Protein AF-A0A6L5G7H2-F1 (afdb_monomer_lite)

Secondary structure (DSSP, 8-state):
-----GGGGSSHHHHHHHHHHHHHHHHHHHHHHHHHHHHHHHHHHHHHHHHHHHHHTSS-S-HHHHHHHHHHTTHHHHHHHHHHHHHHHHSTTTT-HHHHHHHHHHHHHHHHHHHHHHHHHHHHHHTTPPPHHHHHHHHHHTT-

Organism: NCBI:txid2656774

InterPro domains:
  IPR007349 Domain of unknown function DUF418 [PF04235] (19-141)
  IPR052529 Bacterial Transport-Associated Protein [PTHR30590] (36-140)

Radius of gyration: 26.62 Å; chains: 1; bounding box: 89×49×45 Å

Sequence (144 aa):
MLTRDPAAVHAPARRRVDDRRHRSGDATSVVHTLGGYAGGLGLTAVVALVAIRIERSGRGAGPLAAATAALGQRSLTFYVLQSVVFVVLFYPFALGLHDAIGFAASFAVAAAIWAVSVLLAEWMRRAGHRGPLEALVRRMIDRT

Foldseek 3Di:
DDPDDPPPPPPPPVVVVVVVVVVVVVVVVVCVVVVVVVVVVVVVVVVVVVVVVQVVVVPHQPPLRVLVVLCVQQVVLLVVVLVVVCCQQCPPVHNVPCVVPDDVVVVVVSVVSVVVSSVVSSVCVVVVHGHPVVVVVVVVVVVD

Structure (mmCIF, N/CA/C/O backbone):
data_AF-A0A6L5G7H2-F1
#
_entry.id   AF-A0A6L5G7H2-F1
#
loop_
_atom_site.group_PDB
_atom_site.id
_atom_site.type_symbol
_atom_site.label_atom_id
_atom_site.label_alt_id
_atom_site.label_comp_id
_atom_site.label_asym_id
_atom_site.label_entity_id
_atom_site.label_seq_id
_atom_site.pdbx_PDB_ins_code
_atom_site.Cartn_x
_atom_site.Cartn_y
_atom_site.Cartn_z
_atom_site.occupancy
_atom_site.B_iso_or_equiv
_atom_site.auth_seq_id
_atom_site.auth_comp_id
_atom_site.auth_asym_id
_atom_site.auth_atom_id
_atom_site.pdbx_PDB_model_num
ATOM 1 N N . MET A 1 1 ? 70.392 26.852 -12.484 1.00 51.22 1 MET A N 1
ATOM 2 C CA . MET A 1 1 ? 69.423 27.220 -11.427 1.00 51.22 1 MET A CA 1
ATOM 3 C C . MET A 1 1 ? 68.147 27.688 -12.129 1.00 51.22 1 MET A C 1
ATOM 5 O O . MET A 1 1 ? 68.268 28.507 -13.026 1.00 51.22 1 MET A O 1
ATOM 9 N N . LEU A 1 2 ? 66.985 27.127 -11.762 1.00 51.56 2 LEU A N 1
ATOM 10 C CA . LEU A 1 2 ? 65.626 27.327 -12.318 1.00 51.56 2 LEU A CA 1
ATOM 11 C C . LEU A 1 2 ? 65.272 26.686 -13.683 1.00 51.56 2 LEU A C 1
ATOM 13 O O . LEU A 1 2 ? 65.118 27.368 -14.692 1.00 51.56 2 LEU A O 1
ATOM 17 N N . THR A 1 3 ? 64.966 25.385 -13.665 1.00 55.12 3 THR A N 1
ATOM 18 C CA . THR A 1 3 ? 63.976 24.795 -14.586 1.00 55.12 3 THR A CA 1
ATOM 19 C C . THR A 1 3 ? 62.586 25.181 -14.076 1.00 55.12 3 THR A C 1
ATOM 21 O O . THR A 1 3 ? 62.137 24.663 -13.056 1.00 55.12 3 THR A O 1
ATOM 24 N N . ARG A 1 4 ? 61.914 26.136 -14.731 1.00 60.59 4 ARG A N 1
ATOM 25 C CA . ARG A 1 4 ? 60.481 26.386 -14.510 1.00 60.59 4 ARG A CA 1
ATOM 26 C C . ARG A 1 4 ? 59.700 25.260 -15.183 1.00 60.59 4 ARG A C 1
ATOM 28 O O . ARG A 1 4 ? 59.733 25.142 -16.402 1.00 60.59 4 ARG A O 1
ATOM 35 N N . ASP A 1 5 ? 59.031 24.447 -14.376 1.00 63.47 5 ASP A N 1
ATOM 36 C CA . ASP A 1 5 ? 58.136 23.385 -14.829 1.00 63.47 5 ASP A CA 1
ATOM 37 C C . ASP A 1 5 ? 56.922 23.989 -15.580 1.00 63.47 5 ASP A C 1
ATOM 39 O O . ASP A 1 5 ? 56.166 24.772 -14.989 1.00 63.47 5 ASP A O 1
ATOM 43 N N . PRO A 1 6 ? 56.719 23.681 -16.877 1.00 58.00 6 PRO A N 1
ATOM 44 C CA . PRO A 1 6 ? 55.615 24.219 -17.674 1.00 58.00 6 PRO A CA 1
ATOM 45 C C . PRO A 1 6 ? 54.231 23.680 -17.263 1.00 58.00 6 PRO A C 1
ATOM 47 O O . PRO A 1 6 ? 53.216 24.213 -17.714 1.00 58.00 6 PRO A O 1
ATOM 50 N N . ALA A 1 7 ? 54.145 22.676 -16.380 1.00 56.25 7 ALA A N 1
ATOM 51 C CA . ALA A 1 7 ? 52.871 22.099 -15.938 1.00 56.25 7 ALA A CA 1
ATOM 52 C C . ALA A 1 7 ? 52.087 22.977 -14.936 1.00 56.25 7 ALA A C 1
ATOM 54 O O . ALA A 1 7 ? 50.880 22.795 -14.755 1.00 56.25 7 ALA A O 1
ATOM 55 N N . ALA A 1 8 ? 52.731 23.962 -14.302 1.00 54.50 8 ALA A N 1
ATOM 56 C CA . ALA A 1 8 ? 52.112 24.762 -13.240 1.00 54.50 8 ALA A CA 1
ATOM 57 C C . ALA A 1 8 ? 51.089 25.808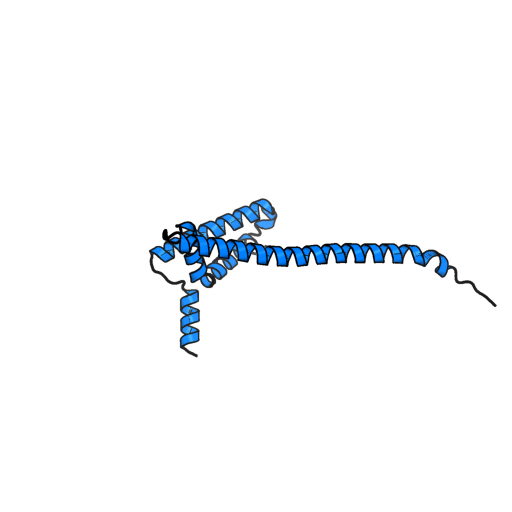 -13.740 1.00 54.50 8 ALA A C 1
ATOM 59 O O . ALA A 1 8 ? 50.286 26.310 -12.953 1.00 54.50 8 ALA A O 1
ATOM 60 N N . VAL A 1 9 ? 51.075 26.134 -15.039 1.00 59.16 9 VAL A N 1
ATOM 61 C CA . VAL A 1 9 ? 50.285 27.259 -15.584 1.00 59.16 9 VAL A CA 1
ATOM 62 C C . VAL A 1 9 ? 48.858 26.857 -16.009 1.00 59.16 9 VAL A C 1
ATOM 64 O O . VAL A 1 9 ? 47.989 27.716 -16.141 1.00 59.16 9 VAL A O 1
ATOM 67 N N . HIS A 1 10 ? 48.548 25.564 -16.172 1.00 56.69 10 HIS A N 1
ATOM 68 C CA . HIS A 1 10 ? 47.233 25.097 -16.668 1.00 56.69 10 HIS A CA 1
ATOM 69 C C . HIS A 1 10 ? 46.350 24.370 -15.635 1.00 56.69 10 HIS A C 1
ATOM 71 O O . HIS A 1 10 ? 45.218 23.989 -15.936 1.00 56.69 10 HIS A O 1
ATOM 77 N N . ALA A 1 11 ? 46.803 24.239 -14.386 1.00 58.31 11 ALA A N 1
ATOM 78 C CA . ALA A 1 11 ? 46.073 23.551 -13.318 1.00 58.31 11 ALA A CA 1
ATOM 79 C C . ALA A 1 11 ? 44.866 24.287 -12.656 1.00 58.31 11 ALA A C 1
ATOM 81 O O . ALA A 1 11 ? 44.006 23.591 -12.104 1.00 58.31 11 ALA A O 1
ATOM 82 N N . PRO A 1 12 ? 44.718 25.634 -12.654 1.00 60.00 12 PRO A N 1
ATOM 83 C CA . PRO A 1 12 ? 43.755 26.288 -11.754 1.00 60.00 12 PRO A CA 1
ATOM 84 C C . PRO A 1 12 ? 42.295 26.273 -12.240 1.00 60.00 12 PRO A C 1
ATOM 86 O O . PRO A 1 12 ? 41.377 26.393 -11.426 1.00 60.00 12 PRO A O 1
ATOM 89 N N . ALA A 1 13 ? 42.046 26.111 -13.543 1.00 61.81 13 ALA A N 1
ATOM 90 C CA . ALA A 1 13 ? 40.692 26.184 -14.101 1.00 61.81 13 ALA A CA 1
ATOM 91 C C . ALA A 1 13 ? 39.866 24.908 -13.848 1.00 61.81 13 ALA A C 1
ATOM 93 O O . ALA A 1 13 ? 38.683 25.000 -13.523 1.00 61.81 13 ALA A O 1
ATOM 94 N N . ARG A 1 14 ? 40.485 23.719 -13.928 1.00 62.56 14 ARG A N 1
ATOM 95 C CA . ARG A 1 14 ? 39.784 22.437 -13.719 1.00 62.56 14 ARG A CA 1
ATOM 96 C C . ARG A 1 14 ? 39.314 22.248 -12.275 1.00 62.56 14 ARG A C 1
ATOM 98 O O . ARG A 1 14 ? 38.175 21.847 -12.074 1.00 62.56 14 ARG A O 1
ATOM 105 N N . ARG A 1 15 ? 40.132 22.626 -11.283 1.00 64.12 15 ARG A N 1
ATOM 106 C CA . ARG A 1 15 ? 39.758 22.532 -9.857 1.00 64.12 15 ARG A 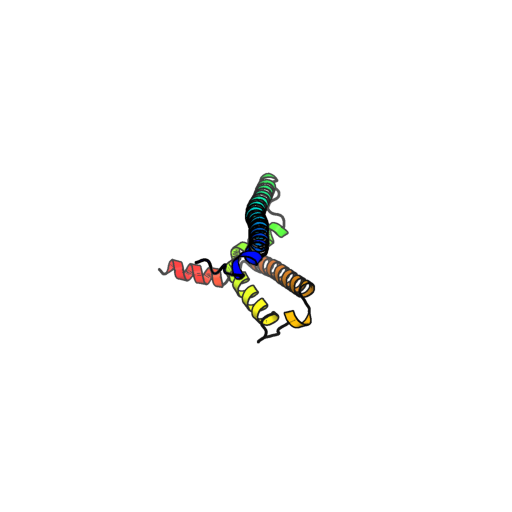CA 1
ATOM 107 C C . ARG A 1 15 ? 38.530 23.379 -9.506 1.00 64.12 15 ARG A C 1
ATOM 109 O O . ARG A 1 15 ? 37.673 22.925 -8.765 1.00 64.12 15 ARG A O 1
ATOM 116 N N . ARG A 1 16 ? 38.399 24.581 -10.084 1.00 61.53 16 ARG A N 1
ATOM 117 C CA . ARG A 1 16 ? 37.241 25.463 -9.835 1.00 61.53 16 ARG A CA 1
ATOM 118 C C . ARG A 1 16 ? 35.929 24.927 -10.410 1.00 61.53 16 ARG A C 1
ATOM 120 O O . ARG A 1 16 ? 34.873 25.204 -9.847 1.00 61.53 16 ARG A O 1
ATOM 127 N N . VAL A 1 17 ? 35.980 24.225 -11.542 1.00 61.78 17 VAL A N 1
ATOM 128 C CA . VAL A 1 17 ? 34.788 23.615 -12.153 1.00 61.78 17 VAL A CA 1
ATOM 129 C C . VAL A 1 17 ? 34.339 22.405 -11.338 1.00 61.78 17 VAL A C 1
ATOM 131 O O . VAL A 1 17 ? 33.144 22.276 -11.089 1.00 61.78 17 VAL A O 1
ATOM 134 N N . ASP A 1 18 ? 35.280 21.586 -10.868 1.00 62.31 18 ASP A N 1
ATOM 135 C CA . ASP A 1 18 ? 34.995 20.422 -10.021 1.00 62.31 18 ASP A CA 1
ATOM 136 C C . ASP A 1 18 ? 34.405 20.840 -8.662 1.00 62.31 18 ASP A C 1
ATOM 138 O O . ASP A 1 18 ? 33.352 20.347 -8.265 1.00 62.31 18 ASP A O 1
ATOM 142 N N . ASP A 1 19 ? 34.974 21.876 -8.028 1.00 62.56 19 ASP A N 1
ATOM 143 C CA . ASP A 1 19 ? 34.439 22.469 -6.791 1.00 62.56 19 ASP A CA 1
ATOM 144 C C . ASP A 1 19 ? 33.020 23.030 -6.962 1.00 62.56 19 ASP A C 1
ATOM 146 O O . ASP A 1 19 ? 32.185 22.911 -6.063 1.00 62.56 19 ASP A O 1
ATOM 150 N N . ARG A 1 20 ? 32.715 23.663 -8.107 1.00 61.53 20 ARG A N 1
ATOM 151 C CA . ARG A 1 20 ? 31.344 24.117 -8.395 1.00 61.53 20 ARG A CA 1
ATOM 152 C C . ARG A 1 20 ? 30.405 22.935 -8.613 1.00 61.53 20 ARG A C 1
ATOM 154 O O . ARG A 1 20 ? 29.274 22.991 -8.145 1.00 61.53 20 ARG A O 1
ATOM 161 N N . ARG A 1 21 ? 30.855 21.880 -9.296 1.00 62.12 21 ARG A N 1
ATOM 162 C CA . ARG A 1 21 ? 30.045 20.689 -9.588 1.00 62.12 21 ARG A CA 1
ATOM 163 C C . ARG A 1 21 ? 29.732 19.892 -8.320 1.00 62.12 21 ARG A C 1
ATOM 165 O O . ARG A 1 21 ? 28.588 19.473 -8.163 1.00 62.12 21 ARG A O 1
ATOM 172 N N . HIS A 1 22 ? 30.692 19.763 -7.400 1.00 61.34 22 HIS A N 1
ATOM 173 C CA . HIS A 1 22 ? 30.464 19.206 -6.063 1.00 61.34 22 HIS A CA 1
ATOM 174 C C . HIS A 1 22 ? 29.505 20.075 -5.253 1.00 61.34 22 HIS A C 1
ATOM 176 O O . HIS A 1 22 ? 28.456 19.590 -4.850 1.00 61.34 22 HIS A O 1
ATOM 182 N N . ARG A 1 23 ? 29.751 21.386 -5.143 1.00 62.81 23 ARG A N 1
ATOM 183 C CA . ARG A 1 23 ? 28.889 22.281 -4.350 1.00 62.81 23 ARG A CA 1
ATOM 184 C C . ARG A 1 23 ? 27.442 22.347 -4.862 1.00 62.81 23 ARG A C 1
ATOM 186 O O . ARG A 1 23 ? 26.514 22.469 -4.066 1.00 62.81 23 ARG A O 1
ATOM 193 N N . SER A 1 24 ? 27.233 22.264 -6.179 1.00 63.94 24 SER A N 1
ATOM 194 C CA . SER A 1 24 ? 25.894 22.175 -6.777 1.00 63.94 24 SER A CA 1
ATOM 195 C C . SER A 1 24 ? 25.231 20.815 -6.532 1.00 63.94 24 SER A C 1
ATOM 197 O O . SER A 1 24 ? 24.041 20.785 -6.230 1.00 63.94 24 SER A O 1
ATOM 199 N N . GLY A 1 25 ? 25.982 19.711 -6.613 1.00 70.31 25 GLY A N 1
ATOM 200 C CA . GLY A 1 25 ? 25.484 18.369 -6.290 1.00 70.31 25 GLY A CA 1
ATOM 201 C C . GLY A 1 25 ? 25.113 18.207 -4.813 1.00 70.31 25 GLY A C 1
ATOM 202 O O . GLY A 1 25 ? 24.070 17.629 -4.505 1.00 70.31 25 GLY A O 1
ATOM 203 N N . ASP A 1 26 ? 25.904 18.796 -3.916 1.00 76.88 26 ASP A N 1
ATOM 204 C CA . ASP A 1 26 ? 25.682 18.785 -2.467 1.00 76.88 26 ASP A CA 1
ATOM 205 C C . ASP A 1 26 ? 24.436 19.593 -2.086 1.00 76.88 26 ASP A C 1
ATOM 207 O O . ASP A 1 26 ? 23.619 19.164 -1.275 1.00 76.88 26 ASP A O 1
ATOM 211 N N . ALA A 1 27 ? 24.228 20.751 -2.719 1.00 78.75 27 ALA A N 1
ATOM 212 C CA . ALA A 1 27 ? 23.035 21.555 -2.477 1.00 78.75 27 ALA A CA 1
ATOM 213 C C . ALA A 1 27 ? 21.754 20.834 -2.934 1.00 78.75 27 ALA A C 1
ATOM 215 O O . ALA A 1 27 ? 20.753 20.833 -2.216 1.00 78.75 27 ALA A O 1
ATOM 216 N N . THR A 1 28 ? 21.769 20.188 -4.105 1.00 86.00 28 THR A N 1
ATOM 217 C CA . THR A 1 28 ? 20.605 19.435 -4.603 1.00 86.00 28 THR A CA 1
ATOM 218 C C . THR A 1 28 ? 20.313 18.196 -3.752 1.00 86.00 28 THR A C 1
ATOM 220 O O . THR A 1 28 ? 19.145 17.913 -3.480 1.00 86.00 28 THR A O 1
ATOM 223 N N . SER A 1 29 ? 21.339 17.479 -3.284 1.00 84.56 29 SER A N 1
ATOM 224 C CA . SER A 1 29 ? 21.163 16.285 -2.447 1.00 84.56 29 SER A CA 1
ATOM 225 C C . SER A 1 29 ? 20.620 16.623 -1.055 1.00 84.56 29 SER A C 1
ATOM 227 O O . SER A 1 29 ? 19.718 15.936 -0.563 1.00 84.56 29 SER A O 1
ATOM 229 N N . VAL A 1 30 ? 21.085 17.721 -0.452 1.00 88.69 30 VAL A N 1
ATOM 230 C CA . VAL A 1 30 ? 20.576 18.217 0.835 1.00 88.69 30 VAL A CA 1
ATOM 231 C C . VAL A 1 30 ? 19.114 18.636 0.712 1.00 88.69 30 VAL A C 1
ATOM 233 O O . VAL A 1 30 ? 18.292 18.218 1.527 1.00 88.69 30 VAL A O 1
ATOM 236 N N . VAL A 1 31 ? 18.754 19.393 -0.330 1.00 90.50 31 VAL A N 1
ATOM 237 C CA . VAL A 1 31 ? 17.358 19.799 -0.570 1.00 90.50 31 VAL A CA 1
ATOM 238 C C . VAL A 1 31 ? 16.458 18.585 -0.805 1.00 90.50 31 VAL A C 1
ATOM 240 O O . VAL A 1 31 ? 15.367 18.526 -0.243 1.00 90.50 31 VAL A O 1
ATOM 243 N N . HIS A 1 32 ? 16.910 17.594 -1.576 1.00 91.06 32 HIS A N 1
ATOM 244 C CA . HIS A 1 32 ? 16.148 16.366 -1.812 1.00 91.06 32 HIS A CA 1
ATOM 245 C C . HIS A 1 32 ? 15.927 15.564 -0.521 1.00 91.06 32 HIS A C 1
ATOM 247 O O . HIS A 1 32 ? 14.814 15.123 -0.244 1.00 91.06 32 HIS A O 1
ATOM 253 N N . THR A 1 33 ? 16.965 15.432 0.304 1.00 91.88 33 THR A N 1
ATOM 254 C CA . THR A 1 33 ? 16.909 14.687 1.570 1.00 91.88 33 THR A CA 1
ATOM 255 C C . THR A 1 33 ? 15.997 15.372 2.586 1.00 91.88 33 THR A C 1
ATOM 257 O O . THR A 1 33 ? 15.104 14.743 3.156 1.00 91.88 33 THR A O 1
ATOM 260 N N . LEU A 1 34 ? 16.173 16.682 2.783 1.00 93.19 34 LEU A N 1
ATOM 261 C CA . LEU A 1 34 ? 15.335 17.472 3.686 1.00 93.19 34 LEU A CA 1
ATOM 262 C C . LEU A 1 34 ? 13.888 17.540 3.196 1.00 93.19 34 LEU A C 1
ATOM 264 O O . LEU A 1 34 ? 12.967 17.407 4.000 1.00 93.19 34 LEU A O 1
ATOM 268 N N . GLY A 1 35 ? 13.685 17.686 1.885 1.00 92.56 35 GLY A N 1
ATOM 269 C CA . GLY A 1 35 ? 12.368 17.613 1.259 1.00 92.56 35 GLY A CA 1
ATOM 270 C C . GLY A 1 35 ? 11.697 16.258 1.486 1.00 92.56 35 GLY A C 1
ATOM 271 O O . GLY A 1 35 ? 10.511 16.216 1.800 1.00 92.56 35 GLY A O 1
ATOM 272 N N . GLY A 1 36 ? 12.459 15.163 1.419 1.00 90.94 36 GLY A N 1
ATOM 273 C CA . GLY A 1 36 ? 11.987 13.817 1.745 1.00 90.94 36 GLY A CA 1
ATOM 274 C C . GLY A 1 36 ? 11.518 13.691 3.196 1.00 90.94 36 GLY A C 1
ATOM 275 O O . GLY A 1 36 ? 10.404 13.227 3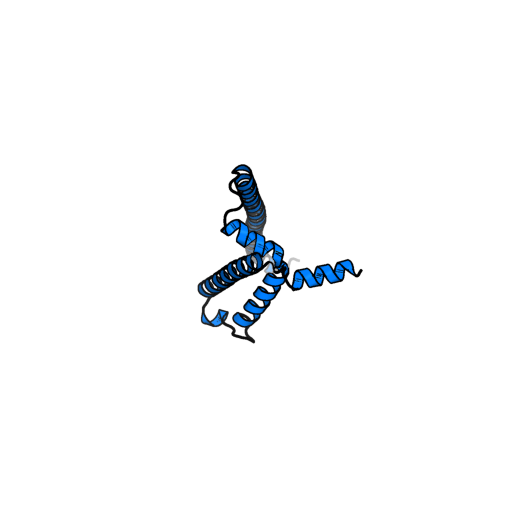.441 1.00 90.94 36 GLY A O 1
ATOM 276 N N . TYR A 1 37 ? 12.316 14.166 4.159 1.00 94.12 37 TYR A N 1
ATOM 277 C CA . TYR A 1 37 ? 11.930 14.149 5.576 1.00 94.12 37 TYR A CA 1
ATOM 278 C C . TYR A 1 37 ? 10.713 15.027 5.863 1.00 94.12 37 TYR A C 1
ATOM 280 O O . TYR A 1 37 ? 9.772 14.581 6.522 1.00 94.12 37 TYR A O 1
ATOM 288 N N . ALA A 1 38 ? 10.703 16.254 5.341 1.00 94.00 38 ALA A N 1
ATOM 289 C CA . ALA A 1 38 ? 9.578 17.168 5.494 1.00 94.00 38 ALA A CA 1
ATOM 290 C C . ALA A 1 38 ? 8.302 16.594 4.860 1.00 94.00 38 ALA A C 1
ATOM 292 O O . ALA A 1 38 ? 7.234 16.662 5.466 1.00 94.00 38 ALA A O 1
ATOM 293 N N . GLY A 1 39 ? 8.414 15.975 3.682 1.00 92.44 39 GLY A N 1
ATOM 294 C CA . GLY A 1 39 ? 7.308 15.300 3.006 1.00 92.44 39 GLY A CA 1
ATOM 295 C C . GLY A 1 39 ? 6.766 14.116 3.807 1.00 92.44 39 GLY A C 1
ATOM 296 O O . GLY A 1 39 ? 5.552 13.999 3.974 1.00 92.44 39 GLY A O 1
ATOM 297 N N . GLY A 1 40 ? 7.648 13.281 4.363 1.00 91.44 40 GLY A N 1
ATOM 298 C CA . GLY A 1 40 ? 7.263 12.162 5.225 1.00 91.44 40 GLY A CA 1
ATOM 299 C C . GLY A 1 40 ? 6.518 12.627 6.477 1.00 91.44 40 GLY A C 1
ATOM 300 O O . GLY A 1 40 ? 5.402 12.174 6.741 1.00 91.44 40 GLY A O 1
ATOM 301 N N . LEU A 1 41 ? 7.087 13.589 7.209 1.00 95.75 41 LEU A N 1
ATOM 302 C CA . LEU A 1 41 ? 6.455 14.159 8.402 1.00 95.75 41 LEU A CA 1
ATOM 303 C C . LEU A 1 41 ? 5.125 14.843 8.064 1.00 95.75 41 LEU A C 1
ATOM 305 O O . LEU A 1 41 ? 4.120 14.595 8.730 1.00 95.75 41 LEU A O 1
ATOM 309 N N . GLY A 1 42 ? 5.083 15.633 6.991 1.00 94.94 42 GLY A N 1
ATOM 310 C CA . GLY A 1 42 ? 3.866 16.294 6.525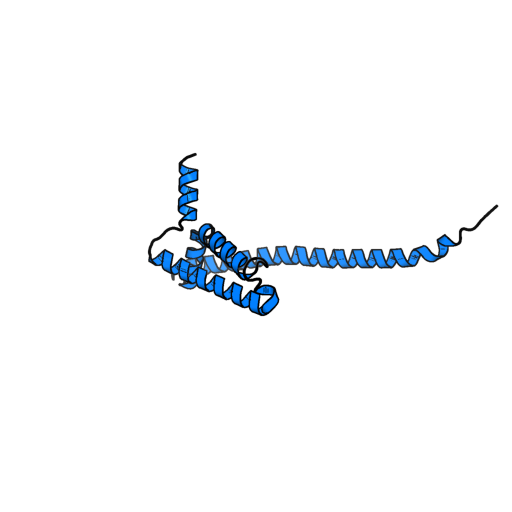 1.00 94.94 42 GLY A CA 1
ATOM 311 C C . GLY A 1 42 ? 2.751 15.300 6.202 1.00 94.94 42 GLY A C 1
ATOM 312 O O . GLY A 1 42 ? 1.625 15.466 6.671 1.00 94.94 42 GLY A O 1
ATOM 313 N N . LEU A 1 43 ? 3.063 14.221 5.478 1.00 93.56 43 LEU A N 1
ATOM 314 C CA . LEU A 1 43 ? 2.089 13.177 5.164 1.00 93.56 43 LEU A CA 1
ATOM 315 C C . LEU A 1 43 ? 1.575 12.489 6.434 1.00 93.56 43 LEU A C 1
ATOM 317 O O . LEU A 1 43 ? 0.365 12.319 6.581 1.00 93.56 43 LEU A O 1
ATOM 321 N N . THR A 1 44 ? 2.461 12.138 7.374 1.00 93.50 44 THR A N 1
ATOM 322 C CA . THR A 1 44 ? 2.035 11.523 8.645 1.00 93.50 44 THR A CA 1
ATOM 323 C C . THR A 1 44 ? 1.134 12.447 9.459 1.00 93.50 44 THR A C 1
ATOM 325 O O . THR A 1 44 ? 0.123 11.989 9.988 1.00 93.50 44 THR A O 1
ATOM 328 N N . ALA A 1 45 ? 1.430 13.750 9.497 1.00 94.50 45 ALA A N 1
ATOM 329 C CA . ALA A 1 45 ? 0.597 14.736 10.174 1.00 94.50 45 ALA A CA 1
ATOM 330 C C . ALA A 1 45 ? -0.794 14.836 9.532 1.00 94.50 45 ALA A C 1
ATOM 332 O O . ALA A 1 45 ? -1.798 14.826 10.241 1.00 94.50 45 ALA A O 1
ATOM 333 N N . VAL A 1 46 ? -0.875 14.868 8.197 1.00 94.75 46 VAL A N 1
ATOM 334 C CA . VAL A 1 46 ? -2.157 14.884 7.474 1.00 94.75 46 VAL A CA 1
ATOM 335 C C . VAL A 1 46 ? -2.958 13.613 7.751 1.00 94.75 46 VAL A C 1
ATOM 337 O O . VAL A 1 46 ? -4.137 13.703 8.089 1.00 94.75 46 VAL A O 1
ATOM 340 N N . VAL A 1 47 ? -2.337 12.434 7.666 1.00 91.12 47 VAL A N 1
ATOM 341 C CA . VAL A 1 47 ? -3.008 11.154 7.949 1.00 91.12 47 VAL A CA 1
ATOM 342 C C . VAL A 1 47 ? -3.507 11.103 9.396 1.00 91.12 47 VAL A C 1
ATOM 344 O O . VAL A 1 47 ? -4.654 10.720 9.626 1.00 91.12 47 VAL A O 1
ATOM 347 N N . ALA A 1 48 ? -2.698 11.546 10.361 1.00 91.94 48 ALA A N 1
ATOM 348 C CA . ALA A 1 48 ? -3.094 11.621 11.765 1.00 91.94 48 ALA A CA 1
ATOM 349 C C . ALA A 1 48 ? -4.271 12.587 11.979 1.00 91.94 48 ALA A C 1
ATOM 351 O O . ALA A 1 48 ? -5.243 12.238 12.648 1.00 91.94 48 ALA A O 1
ATOM 352 N N . LEU A 1 49 ? -4.239 13.774 11.365 1.00 93.81 49 LEU A N 1
ATOM 353 C CA . LEU A 1 49 ? -5.340 14.740 11.425 1.00 93.81 49 LEU A CA 1
ATOM 354 C C . LEU A 1 49 ? -6.630 14.176 10.821 1.00 93.81 49 LEU A C 1
ATOM 356 O O . LEU A 1 49 ? -7.705 14.359 11.395 1.00 93.81 49 LEU A O 1
ATOM 360 N N . VAL A 1 50 ? -6.538 13.468 9.692 1.00 90.25 50 VAL A N 1
ATOM 361 C CA . VAL A 1 50 ? -7.682 12.794 9.061 1.00 90.25 50 VAL A CA 1
ATOM 362 C C . VAL A 1 50 ? -8.239 11.703 9.976 1.00 90.25 50 VAL A C 1
ATOM 364 O O . VAL A 1 50 ? -9.454 11.653 10.168 1.00 90.25 50 VAL A O 1
ATOM 367 N N . ALA A 1 51 ? -7.385 10.880 10.588 1.00 86.56 51 ALA A N 1
ATOM 368 C CA . ALA A 1 51 ? -7.807 9.851 11.539 1.00 86.56 51 ALA A CA 1
ATOM 369 C C . ALA A 1 51 ? -8.551 10.463 12.740 1.00 86.56 51 ALA A C 1
ATOM 371 O O . ALA A 1 51 ? -9.697 10.098 13.006 1.00 86.56 51 ALA A O 1
ATOM 372 N N . ILE A 1 52 ? -7.972 1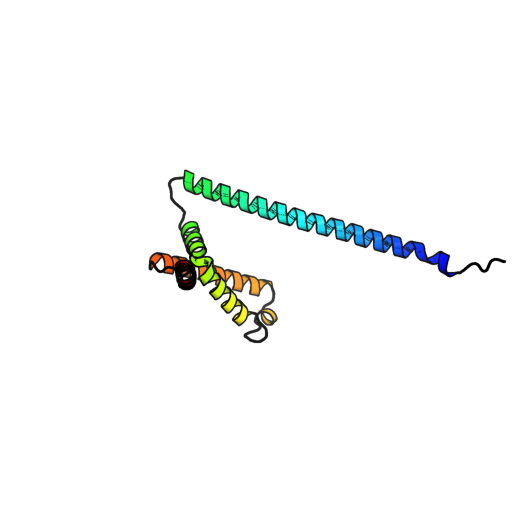1.492 13.371 1.00 90.12 52 ILE A N 1
ATOM 373 C CA . ILE A 1 52 ? -8.597 12.230 14.482 1.00 90.12 52 ILE A CA 1
ATOM 374 C C . ILE A 1 52 ? -9.934 12.847 14.046 1.00 90.12 52 ILE A C 1
ATOM 376 O O . ILE A 1 52 ? -10.917 12.837 14.792 1.00 90.12 52 ILE A O 1
ATOM 380 N N . ARG A 1 53 ? -10.009 13.398 12.829 1.00 89.00 53 ARG A N 1
ATOM 381 C CA . ARG A 1 53 ? -11.244 13.982 12.290 1.00 89.00 53 ARG A CA 1
ATOM 382 C C . ARG A 1 53 ? -12.330 12.928 12.095 1.00 89.00 53 ARG A C 1
ATOM 384 O O . ARG A 1 53 ? -13.491 13.223 12.383 1.00 89.00 53 ARG A O 1
ATOM 391 N N . ILE A 1 54 ? -11.982 11.738 11.613 1.00 86.69 54 ILE A N 1
ATOM 392 C CA . ILE A 1 54 ? -12.912 10.614 11.442 1.00 86.69 54 ILE A CA 1
ATOM 393 C C . ILE A 1 54 ? -13.457 10.174 12.804 1.00 86.69 54 ILE A C 1
ATOM 395 O O . ILE A 1 54 ? -14.676 10.090 12.962 1.00 86.69 54 ILE A O 1
ATOM 399 N N . GLU A 1 55 ? -12.586 9.993 13.797 1.00 84.88 55 GLU A N 1
ATOM 400 C CA . GLU A 1 55 ? -12.967 9.616 15.166 1.00 84.88 55 GLU A CA 1
ATOM 401 C C . GLU A 1 55 ? -13.927 10.634 15.793 1.00 84.88 55 GLU A C 1
ATOM 403 O O . GLU A 1 55 ? -15.011 10.277 16.257 1.00 84.88 55 GLU A O 1
ATOM 408 N N . ARG A 1 56 ? -13.597 11.930 15.710 1.00 86.44 56 ARG A N 1
ATOM 409 C CA . ARG A 1 56 ? -14.439 13.017 16.243 1.00 86.44 56 ARG A CA 1
ATOM 410 C C . ARG A 1 56 ? -15.783 13.167 15.534 1.00 86.44 56 ARG A C 1
ATOM 412 O O . ARG A 1 56 ? -16.695 13.776 16.080 1.00 86.44 56 ARG A O 1
ATOM 419 N N . SER A 1 57 ? -15.919 12.657 14.311 1.00 84.06 57 SER A N 1
ATOM 420 C CA . SER A 1 57 ? -17.152 12.807 13.529 1.00 84.06 57 SER A CA 1
ATOM 421 C C . SER A 1 57 ? -18.275 11.876 13.982 1.00 84.06 57 SER A C 1
ATOM 423 O O . SER A 1 57 ? -19.390 12.035 13.485 1.00 84.06 57 SER A O 1
ATOM 425 N N . GLY A 1 58 ? -17.987 10.874 14.825 1.00 76.88 58 GLY A N 1
ATOM 426 C CA . GLY A 1 58 ? -18.954 9.874 15.300 1.00 76.88 58 GLY A CA 1
ATOM 427 C C . GLY A 1 58 ? -19.531 8.955 14.212 1.00 76.88 58 GLY A C 1
ATOM 428 O O . GLY A 1 58 ? -20.323 8.070 14.509 1.00 76.88 58 GLY A O 1
ATOM 429 N N . ARG A 1 59 ? -19.133 9.142 12.946 1.00 73.06 59 ARG A N 1
ATOM 430 C CA . ARG A 1 59 ? -19.651 8.429 11.763 1.00 73.06 59 ARG A CA 1
ATOM 431 C C . ARG A 1 59 ? -18.936 7.099 11.482 1.00 73.06 59 ARG A C 1
ATOM 433 O O . ARG A 1 59 ? -19.286 6.422 10.522 1.00 73.06 59 ARG A O 1
ATOM 440 N N . GLY A 1 60 ? -17.956 6.727 12.309 1.00 70.75 60 GLY A N 1
ATOM 441 C CA . GLY A 1 60 ? -17.075 5.584 12.067 1.00 70.75 60 GLY A CA 1
ATOM 442 C C . GLY A 1 60 ? -16.127 5.808 10.883 1.00 70.75 60 GLY A C 1
ATOM 443 O O . GLY A 1 60 ? -16.238 6.786 10.140 1.00 70.75 60 GLY A O 1
ATOM 444 N N . ALA A 1 61 ? -15.161 4.905 10.708 1.00 75.19 61 ALA A N 1
ATOM 445 C CA . ALA A 1 61 ? -14.305 4.914 9.527 1.00 75.19 61 ALA A CA 1
ATOM 446 C C . ALA A 1 61 ? -15.156 4.657 8.273 1.00 75.19 61 ALA A C 1
ATOM 448 O O . ALA A 1 61 ? -15.880 3.664 8.204 1.00 75.19 61 ALA A O 1
ATOM 449 N N . GLY A 1 62 ? -15.076 5.552 7.281 1.00 79.88 62 GLY A N 1
ATOM 450 C CA . GLY A 1 62 ? -15.764 5.360 6.002 1.00 79.88 62 GLY A CA 1
ATOM 451 C C . GLY A 1 62 ? -15.332 4.055 5.310 1.00 79.88 62 GLY A C 1
ATOM 452 O O . GLY A 1 62 ? -14.258 3.535 5.618 1.00 79.88 62 GLY A O 1
ATOM 453 N N . PRO A 1 63 ? -16.108 3.528 4.343 1.00 79.81 63 PRO A N 1
ATOM 454 C CA . PRO A 1 63 ? -15.865 2.213 3.739 1.00 79.81 63 PRO A CA 1
ATOM 455 C C . PRO A 1 63 ? -14.439 2.018 3.211 1.00 79.81 63 PRO A C 1
ATOM 457 O O . PRO A 1 63 ? -13.847 0.961 3.400 1.00 79.81 63 PRO A O 1
ATOM 460 N N . LEU A 1 64 ? -13.861 3.062 2.606 1.00 80.44 64 LEU A N 1
ATOM 461 C CA . LEU A 1 64 ? -12.486 3.036 2.108 1.00 80.44 64 LEU A CA 1
ATOM 462 C C . LEU A 1 64 ? -11.457 2.968 3.239 1.00 80.44 64 LEU A C 1
ATOM 464 O O . LEU A 1 64 ? -10.529 2.175 3.156 1.00 80.44 64 LEU A O 1
ATOM 468 N N . ALA A 1 65 ? -11.642 3.750 4.305 1.00 82.62 65 ALA A N 1
ATOM 469 C CA . ALA A 1 65 ? -10.766 3.725 5.475 1.00 82.62 65 ALA A CA 1
ATOM 470 C C . ALA A 1 65 ? -10.855 2.383 6.221 1.00 82.62 65 ALA A C 1
ATOM 472 O O . ALA A 1 65 ? -9.851 1.868 6.702 1.00 82.62 65 ALA A O 1
ATOM 473 N N . ALA A 1 66 ? -12.046 1.780 6.278 1.00 81.50 66 ALA A N 1
ATOM 474 C CA . ALA A 1 66 ? -12.234 0.447 6.837 1.00 81.50 66 ALA A CA 1
ATOM 475 C C . ALA A 1 66 ? -11.557 -0.638 5.979 1.00 81.50 66 ALA A C 1
ATOM 477 O O . ALA A 1 66 ? -10.898 -1.519 6.529 1.00 81.50 66 ALA A O 1
ATOM 478 N N . ALA A 1 67 ? -11.668 -0.558 4.649 1.00 81.19 67 ALA A N 1
ATOM 479 C CA . ALA A 1 67 ? -11.030 -1.496 3.726 1.00 81.19 67 ALA A CA 1
ATOM 480 C C . ALA A 1 67 ? -9.495 -1.395 3.764 1.00 81.19 67 ALA A C 1
ATOM 482 O O . ALA A 1 67 ? -8.805 -2.414 3.829 1.00 81.19 67 ALA A O 1
ATOM 483 N N . THR A 1 68 ? -8.939 -0.181 3.793 1.00 82.44 68 THR A N 1
ATOM 484 C CA . THR A 1 68 ? -7.488 0.015 3.927 1.00 82.44 68 THR A CA 1
ATOM 485 C C . THR A 1 68 ? -6.980 -0.395 5.306 1.00 82.44 68 THR A C 1
ATOM 487 O O . THR A 1 68 ? -5.920 -1.012 5.399 1.00 82.44 68 THR A O 1
ATOM 490 N N . ALA A 1 69 ? -7.747 -0.164 6.376 1.00 84.50 69 ALA A N 1
ATOM 491 C CA . ALA A 1 69 ? -7.426 -0.704 7.697 1.00 84.50 69 ALA A CA 1
ATOM 492 C C . ALA A 1 69 ? -7.435 -2.244 7.700 1.00 84.50 69 ALA A C 1
ATOM 494 O O . ALA A 1 69 ? -6.556 -2.869 8.293 1.00 84.50 69 ALA A O 1
ATOM 495 N N . ALA A 1 70 ? -8.380 -2.870 6.992 1.00 82.94 70 ALA A N 1
ATOM 496 C CA . ALA A 1 70 ? -8.457 -4.323 6.843 1.00 82.94 70 ALA A CA 1
ATOM 497 C C . ALA A 1 70 ? -7.247 -4.918 6.115 1.00 82.94 70 ALA A C 1
ATOM 499 O O . ALA A 1 70 ? -6.766 -5.992 6.495 1.00 82.94 70 ALA A O 1
ATOM 500 N N . LEU A 1 71 ? -6.779 -4.215 5.078 1.00 85.94 71 LEU A N 1
ATOM 501 C CA . LEU A 1 71 ? -5.548 -4.518 4.355 1.00 85.94 71 LEU A CA 1
ATOM 502 C C . LEU A 1 71 ? -4.343 -4.393 5.293 1.00 85.94 71 LEU A C 1
ATOM 504 O O . LEU A 1 71 ? -3.537 -5.315 5.371 1.00 85.94 71 LEU A O 1
ATOM 508 N N . GLY A 1 72 ? -4.268 -3.309 6.072 1.00 82.06 72 GLY A N 1
ATOM 509 C CA . GLY A 1 72 ? -3.204 -3.078 7.053 1.00 82.06 72 GLY A CA 1
ATOM 510 C C . GLY A 1 72 ? -3.123 -4.159 8.135 1.00 82.06 72 GLY A C 1
ATOM 511 O O . GLY A 1 72 ? -2.033 -4.587 8.499 1.00 82.06 72 GLY A O 1
ATOM 512 N N . GLN A 1 73 ? -4.265 -4.677 8.597 1.00 83.69 73 GLN A N 1
ATOM 513 C CA . GLN A 1 73 ? -4.320 -5.803 9.542 1.00 83.69 73 GLN A CA 1
ATOM 514 C C . GLN A 1 73 ? -3.793 -7.130 8.968 1.00 83.69 73 GLN A C 1
ATOM 516 O O . GLN A 1 73 ? -3.536 -8.059 9.733 1.00 83.69 73 GLN A O 1
ATOM 521 N N . ARG A 1 74 ? -3.686 -7.239 7.639 1.00 85.06 74 ARG A N 1
ATOM 522 C CA . ARG A 1 74 ? -3.207 -8.418 6.896 1.00 85.06 74 ARG A CA 1
ATOM 523 C C . ARG A 1 74 ? -1.996 -8.062 6.024 1.00 85.06 74 ARG A C 1
ATOM 525 O O . ARG A 1 74 ? -1.803 -8.623 4.943 1.00 85.06 74 ARG A O 1
ATOM 532 N N . SER A 1 75 ? -1.223 -7.069 6.464 1.00 86.19 75 SER A N 1
ATOM 533 C CA . SER A 1 75 ? -0.161 -6.464 5.666 1.00 86.19 75 SER A CA 1
ATOM 534 C C . SER A 1 75 ? 0.925 -7.457 5.273 1.00 86.19 75 SER A C 1
ATOM 536 O O . SER A 1 75 ? 1.442 -7.344 4.169 1.00 86.19 75 SER A O 1
ATOM 538 N N . LEU A 1 76 ? 1.237 -8.455 6.103 1.00 85.31 76 LEU A N 1
ATOM 539 C CA . LEU A 1 76 ? 2.276 -9.443 5.820 1.00 85.31 76 LEU A CA 1
ATOM 540 C C . LEU A 1 76 ? 1.838 -10.394 4.700 1.00 85.31 76 LEU A C 1
ATOM 542 O O . LEU A 1 76 ? 2.593 -10.627 3.756 1.00 85.31 76 LEU A O 1
ATOM 546 N N . THR A 1 77 ? 0.604 -10.898 4.766 1.00 87.12 77 THR A N 1
ATOM 547 C CA . THR A 1 77 ? 0.030 -11.730 3.700 1.00 87.12 77 THR A CA 1
ATOM 548 C C . THR A 1 77 ? -0.001 -10.959 2.382 1.00 87.12 77 THR A C 1
ATOM 550 O O . THR A 1 77 ? 0.467 -11.462 1.359 1.00 87.12 77 THR A O 1
ATOM 553 N N . PHE A 1 78 ? -0.524 -9.730 2.394 1.00 87.94 78 PHE A N 1
ATOM 554 C CA . PHE A 1 78 ? -0.636 -8.927 1.176 1.00 87.94 78 PHE A CA 1
ATOM 555 C C . PHE A 1 78 ? 0.712 -8.470 0.633 1.00 87.94 78 PHE A C 1
ATOM 557 O O . PHE A 1 78 ? 0.891 -8.459 -0.579 1.00 87.94 78 PHE A O 1
ATOM 564 N N . TYR A 1 79 ? 1.674 -8.164 1.500 1.00 88.38 79 TYR A N 1
ATOM 565 C CA . TYR A 1 79 ? 3.037 -7.837 1.101 1.00 88.38 79 TYR A CA 1
ATOM 566 C C . TYR A 1 79 ? 3.698 -8.996 0.352 1.00 88.38 79 TYR A C 1
ATOM 568 O O . TYR A 1 79 ? 4.268 -8.791 -0.722 1.00 88.38 79 TYR A O 1
ATOM 576 N N . VAL A 1 80 ? 3.592 -10.222 0.878 1.00 88.94 80 VAL A N 1
ATOM 577 C CA . VAL A 1 80 ? 4.157 -11.409 0.220 1.00 88.94 80 VAL A CA 1
ATOM 578 C C . VAL A 1 80 ? 3.446 -11.680 -1.102 1.00 88.94 80 VAL A C 1
ATOM 580 O O . VAL A 1 80 ? 4.114 -11.868 -2.118 1.00 88.94 80 VAL A O 1
ATOM 583 N N . LEU A 1 81 ? 2.111 -11.629 -1.120 1.00 88.25 81 LEU A N 1
ATOM 584 C CA . LEU A 1 81 ? 1.330 -11.803 -2.346 1.00 88.25 81 LEU A CA 1
ATOM 585 C C . LEU A 1 81 ? 1.731 -10.777 -3.415 1.00 88.25 81 LEU A C 1
ATOM 587 O O . LEU A 1 81 ? 2.044 -11.149 -4.543 1.00 88.25 81 LEU A O 1
ATOM 591 N N . GLN A 1 82 ? 1.759 -9.493 -3.053 1.00 88.94 82 GLN A N 1
ATOM 592 C CA . GLN A 1 82 ? 2.118 -8.400 -3.951 1.00 88.94 82 GLN A CA 1
ATOM 593 C C . GLN A 1 82 ? 3.553 -8.545 -4.467 1.00 88.94 82 GLN A C 1
ATOM 595 O O . GLN A 1 82 ? 3.794 -8.339 -5.655 1.00 88.94 82 GLN A O 1
ATOM 600 N N . SER A 1 83 ? 4.492 -8.944 -3.607 1.00 89.56 83 SER A N 1
ATOM 601 C CA . SER A 1 83 ? 5.883 -9.178 -4.006 1.00 89.56 83 SER A CA 1
ATOM 602 C C . SER A 1 83 ? 5.987 -10.292 -5.046 1.00 89.56 83 SER A C 1
ATOM 604 O O . SER A 1 83 ? 6.630 -10.103 -6.075 1.00 89.56 83 SER A O 1
ATOM 606 N N . VAL A 1 84 ? 5.307 -11.425 -4.831 1.00 90.25 84 VAL A N 1
ATOM 607 C CA . VAL A 1 84 ? 5.275 -12.537 -5.798 1.00 90.25 84 VAL A CA 1
ATOM 608 C C . VAL A 1 84 ? 4.667 -12.085 -7.123 1.00 90.25 84 VAL A C 1
ATOM 610 O O . VAL A 1 84 ? 5.245 -12.337 -8.178 1.00 90.25 84 VAL A O 1
ATOM 613 N N . VAL A 1 85 ? 3.541 -11.369 -7.077 1.00 89.25 85 VAL A N 1
ATOM 614 C CA . VAL A 1 85 ? 2.876 -10.830 -8.272 1.00 89.25 85 VAL A CA 1
ATOM 615 C C . VAL A 1 85 ? 3.816 -9.910 -9.059 1.00 89.25 85 VAL A C 1
ATOM 617 O O . VAL A 1 85 ? 3.940 -10.061 -10.273 1.00 89.25 85 VAL A O 1
ATOM 620 N N . PHE A 1 86 ? 4.525 -8.998 -8.392 1.00 87.81 86 PHE A N 1
ATOM 621 C CA . PHE A 1 86 ? 5.480 -8.103 -9.051 1.00 87.81 86 PHE A CA 1
ATOM 622 C C . PHE A 1 86 ? 6.702 -8.826 -9.612 1.00 87.81 86 PHE A C 1
ATOM 624 O O . PHE A 1 86 ? 7.141 -8.475 -10.705 1.00 87.81 86 PHE A O 1
ATOM 631 N N . VAL A 1 87 ? 7.226 -9.843 -8.927 1.00 88.81 87 VAL A N 1
ATOM 632 C CA . VAL A 1 87 ? 8.307 -10.678 -9.474 1.00 88.81 87 VAL A CA 1
ATOM 633 C C . VAL A 1 87 ? 7.833 -11.379 -10.746 1.00 88.81 87 VAL A C 1
ATOM 635 O O . VAL A 1 87 ? 8.506 -11.322 -11.768 1.00 88.81 87 VAL A O 1
ATOM 638 N N . VAL A 1 88 ? 6.645 -11.980 -10.732 1.00 87.38 88 VAL A N 1
ATOM 639 C CA . VAL A 1 88 ? 6.108 -12.658 -11.918 1.00 87.38 88 VAL A CA 1
ATOM 640 C C . VAL A 1 88 ? 5.905 -11.678 -13.080 1.00 87.38 88 VAL A C 1
ATOM 642 O O . VAL A 1 88 ? 6.271 -11.984 -14.210 1.00 87.38 88 VAL A O 1
ATOM 645 N N . LEU A 1 89 ? 5.365 -10.488 -12.815 1.00 84.38 89 LEU A N 1
ATOM 646 C CA . LEU A 1 89 ? 5.072 -9.500 -13.857 1.00 84.38 89 LEU A CA 1
ATOM 647 C C . LEU A 1 89 ? 6.320 -8.820 -14.422 1.00 84.38 89 LEU A C 1
ATOM 649 O O . LEU A 1 89 ? 6.450 -8.695 -15.636 1.00 84.38 89 LEU A O 1
ATOM 653 N N . PHE A 1 90 ? 7.211 -8.337 -13.561 1.00 84.38 90 PHE A N 1
ATOM 654 C CA . PHE A 1 90 ? 8.253 -7.390 -13.964 1.00 84.38 90 PHE A CA 1
ATOM 655 C C . PHE A 1 90 ? 9.646 -7.993 -14.038 1.00 84.38 90 PHE A C 1
ATOM 657 O O . PHE A 1 90 ? 10.513 -7.402 -14.676 1.00 84.38 90 PHE A O 1
ATOM 664 N N . TYR A 1 91 ? 9.890 -9.139 -13.404 1.00 82.88 91 TYR A N 1
ATOM 665 C CA . TYR A 1 91 ? 11.227 -9.708 -13.423 1.00 82.88 91 TYR A CA 1
ATOM 666 C C . TYR A 1 91 ? 11.525 -10.308 -14.808 1.00 82.88 91 TYR A C 1
ATOM 668 O O . TYR A 1 91 ? 10.674 -11.016 -15.358 1.00 82.88 91 TYR A O 1
ATOM 676 N N . PRO A 1 92 ? 12.719 -10.062 -15.378 1.00 76.62 92 PRO A N 1
ATOM 677 C CA . PRO A 1 92 ? 13.048 -10.461 -16.749 1.00 76.62 92 PRO A CA 1
ATOM 678 C C . PRO A 1 92 ? 13.018 -11.976 -16.993 1.00 76.62 92 PRO A C 1
ATOM 680 O O . PRO A 1 92 ? 12.804 -12.395 -18.122 1.00 76.62 92 PRO A O 1
ATOM 683 N N . PHE A 1 93 ? 13.201 -12.811 -15.961 1.00 78.81 93 PHE A N 1
ATOM 684 C CA . PHE A 1 93 ? 13.099 -14.271 -16.107 1.00 78.81 93 PHE A CA 1
ATOM 685 C C . PHE A 1 93 ? 11.652 -14.797 -16.116 1.00 78.81 93 PHE A C 1
ATOM 687 O O . PHE A 1 93 ? 11.448 -15.978 -16.383 1.00 78.81 93 PHE A O 1
ATOM 694 N N . ALA A 1 94 ? 10.667 -13.965 -15.763 1.00 81.62 94 ALA A N 1
ATOM 695 C CA . ALA A 1 94 ? 9.256 -14.334 -15.715 1.00 81.62 94 ALA A CA 1
ATOM 696 C C . ALA A 1 94 ? 8.517 -13.755 -16.935 1.00 81.62 94 ALA A C 1
ATOM 698 O O . ALA A 1 94 ? 8.648 -14.309 -18.022 1.00 81.62 94 ALA A O 1
ATOM 699 N N . LEU A 1 95 ? 7.760 -12.658 -16.788 1.00 76.75 95 LEU A N 1
ATOM 700 C CA . LEU A 1 95 ? 7.120 -11.984 -17.929 1.00 76.75 95 LEU A CA 1
ATOM 701 C C . LEU A 1 95 ? 7.911 -10.792 -18.487 1.00 76.75 95 LEU A C 1
ATOM 703 O O . LEU A 1 95 ? 7.681 -10.428 -19.637 1.00 76.75 95 LEU A O 1
ATOM 707 N N . GLY A 1 96 ? 8.791 -10.157 -17.703 1.00 75.00 96 GLY A N 1
ATOM 708 C CA . GLY A 1 96 ? 9.560 -8.987 -18.157 1.00 75.00 96 GLY A CA 1
ATOM 709 C C . GLY A 1 96 ? 8.702 -7.810 -18.650 1.00 75.00 96 GLY A C 1
ATOM 710 O O . GLY A 1 96 ? 9.128 -7.044 -19.510 1.00 75.00 96 GLY A O 1
ATOM 711 N N . LEU A 1 97 ? 7.477 -7.648 -18.134 1.00 74.38 97 LEU A N 1
ATOM 712 C CA . LEU A 1 97 ? 6.461 -6.762 -18.717 1.00 74.38 97 LEU A CA 1
ATOM 713 C C . LEU A 1 97 ? 6.889 -5.283 -18.765 1.00 74.38 97 LEU A C 1
ATOM 715 O O . LEU A 1 97 ? 6.450 -4.544 -19.644 1.00 74.38 97 LEU A O 1
ATOM 719 N N . HIS A 1 98 ? 7.776 -4.866 -17.857 1.00 75.12 98 HIS A N 1
ATOM 720 C CA . HIS A 1 98 ? 8.364 -3.523 -17.800 1.00 75.12 98 HIS A CA 1
ATOM 721 C C . HIS A 1 98 ? 8.954 -3.083 -19.147 1.00 75.12 98 HIS A C 1
ATOM 723 O O . HIS A 1 98 ? 8.711 -1.943 -19.564 1.00 75.12 98 HIS A O 1
ATOM 729 N N . ASP A 1 99 ? 9.694 -3.970 -19.813 1.00 73.06 99 ASP A N 1
ATOM 730 C CA . ASP A 1 99 ? 10.418 -3.652 -21.047 1.00 73.06 99 ASP A CA 1
ATOM 731 C C . ASP A 1 99 ? 9.456 -3.415 -22.221 1.00 73.06 99 ASP A C 1
ATOM 733 O O . ASP A 1 99 ? 9.778 -2.694 -23.163 1.00 73.06 99 ASP A O 1
ATOM 737 N N . ALA A 1 100 ? 8.243 -3.972 -22.137 1.00 75.50 100 ALA A N 1
ATOM 738 C CA . ALA A 1 100 ? 7.229 -3.889 -23.180 1.00 75.50 100 ALA A CA 1
ATOM 739 C C . ALA A 1 100 ? 6.280 -2.684 -23.040 1.00 75.50 100 ALA A C 1
ATOM 741 O O . ALA A 1 100 ? 5.805 -2.172 -24.052 1.00 75.50 100 ALA A O 1
ATOM 742 N N . ILE A 1 101 ? 5.969 -2.234 -21.813 1.00 81.88 101 ILE A N 1
ATOM 743 C CA . ILE A 1 101 ? 4.891 -1.245 -21.572 1.00 81.88 101 ILE A CA 1
ATOM 744 C C . ILE A 1 101 ? 5.373 0.117 -21.041 1.00 81.88 101 ILE A C 1
ATOM 746 O O . ILE A 1 101 ? 4.598 1.074 -20.994 1.00 81.88 101 ILE A O 1
ATOM 750 N N . GLY A 1 102 ? 6.647 0.242 -20.657 1.00 84.50 102 GLY A N 1
ATOM 751 C CA . GLY A 1 102 ? 7.222 1.490 -20.146 1.00 84.50 102 GLY A CA 1
ATOM 752 C C . GLY A 1 102 ? 6.749 1.878 -18.735 1.00 84.50 102 GLY A C 1
ATOM 753 O O . GLY A 1 102 ? 5.941 1.199 -18.095 1.00 84.50 102 GLY A O 1
ATOM 754 N N . PHE A 1 103 ? 7.278 2.992 -18.214 1.00 85.94 103 PHE A N 1
ATOM 755 C CA . PHE A 1 103 ? 7.110 3.386 -16.805 1.00 85.94 103 PHE A CA 1
ATOM 756 C C . PHE A 1 103 ? 5.658 3.717 -16.428 1.00 85.94 103 PHE A C 1
ATOM 758 O O 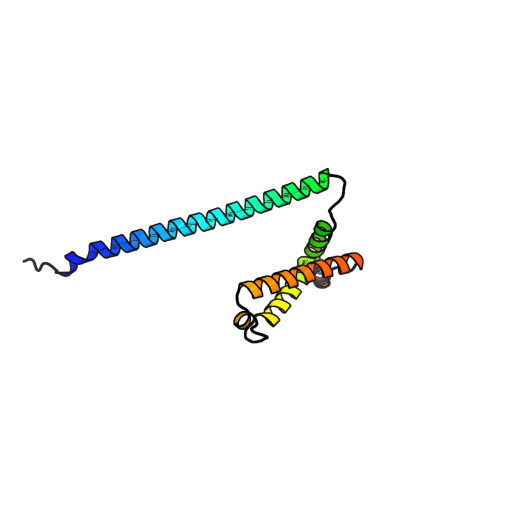. PHE A 1 103 ? 5.143 3.209 -15.433 1.00 85.94 103 PHE A O 1
ATOM 765 N N . ALA A 1 104 ? 4.980 4.540 -17.233 1.00 88.38 104 ALA A N 1
ATOM 766 C CA . ALA A 1 104 ? 3.626 5.000 -16.925 1.00 88.38 104 ALA A CA 1
ATOM 767 C C . ALA A 1 104 ? 2.610 3.844 -16.883 1.00 88.38 104 ALA A C 1
ATOM 769 O O . ALA A 1 104 ? 1.798 3.767 -15.962 1.00 88.38 104 ALA A O 1
ATOM 770 N N . ALA A 1 105 ? 2.685 2.909 -17.835 1.00 85.56 105 ALA A N 1
ATOM 771 C CA . ALA A 1 105 ? 1.805 1.744 -17.845 1.00 85.56 105 ALA A CA 1
ATOM 772 C C . ALA A 1 105 ? 2.144 0.762 -16.714 1.00 85.56 105 ALA A C 1
ATOM 774 O O . ALA A 1 105 ? 1.237 0.239 -16.070 1.00 85.56 105 ALA A O 1
ATOM 775 N N . SER A 1 106 ? 3.431 0.568 -16.400 1.00 86.38 106 SER A N 1
ATOM 776 C CA . SER A 1 106 ? 3.850 -0.240 -15.243 1.00 86.38 106 SER A CA 1
ATOM 777 C C . SER A 1 106 ? 3.295 0.322 -13.931 1.00 86.38 106 SER A C 1
ATOM 779 O O . SER A 1 106 ? 2.815 -0.431 -13.082 1.00 86.38 106 SER A O 1
ATOM 781 N N . PHE A 1 107 ? 3.276 1.651 -13.788 1.00 89.00 107 PHE A N 1
ATOM 782 C CA . PHE A 1 107 ? 2.663 2.320 -12.643 1.00 89.00 107 PHE A CA 1
ATOM 783 C C . PHE A 1 107 ? 1.144 2.097 -12.586 1.00 89.00 107 PHE A C 1
ATOM 785 O O . PHE A 1 107 ? 0.602 1.815 -11.517 1.00 89.00 107 PHE A O 1
ATOM 792 N N . ALA A 1 108 ? 0.454 2.152 -13.729 1.00 89.19 108 ALA A N 1
ATOM 793 C CA . ALA A 1 108 ? -0.977 1.854 -13.803 1.00 89.19 108 ALA A CA 1
ATOM 794 C C . ALA A 1 108 ? -1.290 0.399 -13.404 1.00 89.19 108 ALA A C 1
ATOM 796 O O . ALA A 1 108 ? -2.233 0.155 -12.651 1.00 89.19 108 ALA A O 1
ATOM 797 N N . VAL A 1 109 ? -0.468 -0.562 -13.838 1.00 88.56 109 VAL A N 1
ATOM 798 C CA . VAL A 1 109 ? -0.580 -1.974 -13.436 1.00 88.56 109 VAL A CA 1
ATOM 799 C C . VAL A 1 109 ? -0.376 -2.129 -11.929 1.00 88.56 109 VAL A C 1
ATOM 801 O O . VAL A 1 109 ? -1.178 -2.784 -11.262 1.00 88.56 109 VAL A O 1
ATOM 804 N N . ALA A 1 110 ? 0.645 -1.480 -11.363 1.00 88.12 110 ALA A N 1
ATOM 805 C CA . ALA A 1 110 ? 0.882 -1.489 -9.921 1.00 88.12 110 ALA A CA 1
ATOM 806 C C . ALA A 1 110 ? -0.309 -0.911 -9.134 1.00 88.12 110 ALA A C 1
ATOM 808 O O . ALA A 1 110 ? -0.732 -1.498 -8.136 1.00 88.12 110 ALA A O 1
ATOM 809 N N . ALA A 1 111 ? -0.896 0.192 -9.609 1.00 89.56 111 ALA A N 1
ATOM 810 C CA . ALA A 1 111 ? -2.086 0.789 -9.007 1.00 89.56 111 ALA A CA 1
ATOM 811 C C . ALA A 1 111 ? -3.310 -0.144 -9.079 1.00 89.56 111 ALA A C 1
ATOM 813 O O . ALA A 1 111 ? -4.055 -0.261 -8.103 1.00 89.56 111 ALA A O 1
ATOM 814 N N . ALA A 1 112 ? -3.495 -0.857 -10.194 1.00 89.88 112 ALA A N 1
ATOM 815 C CA . ALA A 1 112 ? -4.561 -1.845 -10.340 1.00 89.88 112 ALA A CA 1
ATOM 816 C C . ALA A 1 112 ? -4.387 -3.023 -9.366 1.00 89.88 112 ALA A C 1
ATOM 818 O O . ALA A 1 112 ? -5.340 -3.413 -8.691 1.00 89.88 112 ALA A O 1
ATOM 819 N N . ILE A 1 113 ? -3.167 -3.548 -9.226 1.00 90.69 113 ILE A N 1
ATOM 820 C CA . ILE A 1 113 ? -2.843 -4.632 -8.281 1.00 90.69 113 ILE A CA 1
ATOM 821 C C . ILE A 1 113 ? -3.104 -4.194 -6.840 1.00 90.69 113 ILE A C 1
ATOM 823 O O . ILE A 1 113 ? -3.679 -4.948 -6.048 1.00 90.69 113 ILE A O 1
ATOM 827 N N . TRP A 1 114 ? -2.738 -2.957 -6.505 1.00 89.19 114 TRP A N 1
ATOM 828 C CA . TRP A 1 114 ? -3.041 -2.377 -5.203 1.00 89.19 114 TRP A CA 1
ATOM 829 C C . TRP A 1 114 ? -4.555 -2.302 -4.954 1.00 89.19 114 TRP A C 1
ATOM 831 O O . TRP A 1 114 ? -5.025 -2.757 -3.911 1.00 89.19 114 TRP A O 1
ATOM 841 N N . ALA A 1 115 ? -5.338 -1.821 -5.924 1.00 89.38 115 ALA A N 1
ATOM 842 C CA . ALA A 1 115 ? -6.795 -1.758 -5.804 1.00 89.38 115 ALA A CA 1
ATOM 843 C C . ALA A 1 115 ? -7.427 -3.151 -5.624 1.00 89.38 115 ALA A C 1
ATOM 845 O O . ALA A 1 115 ? -8.268 -3.339 -4.743 1.00 89.38 115 ALA A O 1
ATOM 846 N N . VAL A 1 116 ? -6.979 -4.150 -6.391 1.00 87.88 116 VAL A N 1
ATOM 847 C CA . VAL A 1 116 ? -7.422 -5.549 -6.240 1.00 87.88 116 VAL A CA 1
ATOM 848 C C . VAL A 1 116 ? -7.093 -6.081 -4.845 1.00 87.88 116 VAL A C 1
ATOM 850 O O . VAL A 1 116 ? -7.928 -6.739 -4.227 1.00 87.88 116 VAL A O 1
ATOM 853 N N . SER A 1 117 ? -5.919 -5.745 -4.308 1.00 85.44 117 SER A N 1
ATOM 854 C CA . SER A 1 117 ? -5.511 -6.141 -2.955 1.00 85.44 117 SER A CA 1
ATOM 855 C C . SER A 1 117 ? -6.429 -5.543 -1.887 1.00 85.44 117 SER A C 1
ATOM 857 O O . SER A 1 117 ? -6.861 -6.257 -0.984 1.00 85.44 117 SER A O 1
ATOM 859 N N . VAL A 1 118 ? -6.803 -4.264 -2.016 1.00 84.62 118 VAL A N 1
ATOM 860 C CA . VAL A 1 118 ? -7.769 -3.604 -1.117 1.00 84.62 118 VAL A CA 1
ATOM 861 C C . VAL A 1 118 ? -9.132 -4.303 -1.163 1.00 84.62 118 VAL A C 1
ATOM 863 O O . VAL A 1 118 ? -9.717 -4.580 -0.114 1.00 84.62 118 VAL A O 1
ATOM 866 N N . LEU A 1 119 ? -9.631 -4.630 -2.359 1.00 85.56 119 LEU A N 1
ATOM 867 C CA . LEU A 1 119 ? -10.908 -5.332 -2.521 1.00 85.56 119 LEU A CA 1
ATOM 868 C C . LEU A 1 119 ? -10.866 -6.739 -1.918 1.00 85.56 119 LEU A C 1
ATOM 870 O O . LEU A 1 119 ? -11.795 -7.142 -1.218 1.00 85.56 119 LEU A O 1
ATOM 874 N N . LEU A 1 120 ? -9.773 -7.470 -2.139 1.00 82.69 120 LEU A N 1
ATOM 875 C CA . LEU A 1 120 ? -9.575 -8.802 -1.577 1.00 82.69 120 LEU A CA 1
ATOM 876 C C . LEU A 1 120 ? -9.465 -8.753 -0.043 1.00 82.69 120 LEU A C 1
ATOM 878 O O . LEU A 1 120 ? -9.998 -9.626 0.643 1.00 82.69 120 LEU A O 1
ATOM 882 N N . ALA A 1 121 ? -8.828 -7.719 0.511 1.00 83.50 121 ALA A N 1
ATOM 883 C CA . ALA A 1 121 ? -8.727 -7.513 1.955 1.00 83.50 121 ALA A CA 1
ATOM 884 C C . ALA A 1 121 ? -10.090 -7.238 2.587 1.00 83.50 121 ALA A C 1
ATOM 886 O O . ALA A 1 121 ? -10.418 -7.797 3.634 1.00 83.50 121 ALA A O 1
ATOM 887 N N . GLU A 1 122 ? -10.896 -6.409 1.930 1.00 83.56 122 GLU A N 1
ATOM 888 C CA . GLU A 1 122 ? -12.264 -6.118 2.338 1.00 83.56 122 GLU A CA 1
ATOM 889 C C . GLU A 1 122 ? -13.154 -7.366 2.248 1.00 83.56 122 GLU A C 1
ATOM 891 O O . GLU A 1 122 ? -13.928 -7.640 3.167 1.00 83.56 122 GLU A O 1
ATOM 896 N N . TRP A 1 123 ? -13.006 -8.176 1.197 1.00 82.69 123 TRP A N 1
ATOM 897 C CA . TRP A 1 123 ? -13.698 -9.460 1.084 1.00 82.69 123 TRP A CA 1
ATOM 898 C C . TRP A 1 123 ? -13.300 -10.423 2.209 1.00 82.69 123 TRP A C 1
ATOM 900 O O . TRP A 1 123 ? -14.173 -10.954 2.895 1.00 82.69 123 TRP A O 1
ATOM 910 N N . MET A 1 124 ? -12.002 -10.573 2.491 1.00 78.75 124 MET A N 1
ATOM 911 C CA . MET A 1 124 ? -11.521 -11.392 3.611 1.00 78.75 124 MET A CA 1
ATOM 912 C C . MET A 1 124 ? -11.991 -10.872 4.972 1.00 78.75 124 MET A C 1
ATOM 914 O O . MET A 1 124 ? -12.287 -11.667 5.867 1.00 78.75 124 MET A O 1
ATOM 918 N N . ARG A 1 125 ? -12.091 -9.547 5.142 1.00 80.44 125 ARG A N 1
ATOM 919 C CA . ARG A 1 125 ? -12.668 -8.938 6.346 1.00 80.44 125 ARG A CA 1
ATOM 920 C C . ARG A 1 125 ? -14.125 -9.345 6.514 1.00 80.44 125 ARG A C 1
ATOM 922 O O . ARG A 1 125 ? -14.500 -9.749 7.611 1.00 80.44 125 ARG A O 1
ATOM 929 N N . ARG A 1 126 ? -14.926 -9.266 5.448 1.00 78.94 126 ARG A N 1
ATOM 930 C CA . ARG A 1 126 ? -16.337 -9.689 5.460 1.00 78.94 126 ARG A CA 1
ATOM 931 C C . ARG A 1 126 ? -16.487 -11.189 5.700 1.00 78.94 126 ARG A C 1
ATOM 933 O O . ARG A 1 126 ? -17.396 -11.590 6.412 1.00 78.94 126 ARG A O 1
ATOM 940 N N . ALA A 1 127 ? -15.572 -11.995 5.168 1.00 80.38 127 ALA A N 1
ATOM 941 C CA . ALA A 1 127 ? -15.530 -13.436 5.391 1.00 80.38 127 ALA A CA 1
ATOM 942 C C . ALA A 1 127 ? -15.013 -13.828 6.792 1.00 80.38 127 ALA A C 1
ATOM 944 O O . ALA A 1 127 ? -14.993 -15.011 7.117 1.00 80.38 127 ALA A O 1
ATOM 945 N N . GLY A 1 128 ? -14.541 -12.885 7.617 1.00 74.00 128 GLY A N 1
ATOM 946 C CA . GLY A 1 128 ? -14.018 -13.166 8.961 1.00 74.00 128 GLY A CA 1
ATOM 947 C C . GLY A 1 128 ? -12.661 -13.882 8.994 1.00 74.00 128 GLY A C 1
ATOM 948 O O . GLY A 1 128 ? -12.221 -14.314 10.057 1.00 74.00 128 GLY A O 1
ATOM 949 N N . HIS A 1 129 ? -11.967 -14.001 7.859 1.00 72.56 129 HIS A N 1
ATOM 950 C CA . HIS A 1 129 ? -10.701 -14.730 7.777 1.00 72.56 129 HIS A CA 1
ATOM 951 C C . HIS A 1 129 ? -9.530 -13.817 8.153 1.00 72.56 129 HIS A C 1
ATOM 953 O O . HIS A 1 129 ? -9.349 -12.732 7.587 1.00 72.56 129 HIS A O 1
ATOM 959 N N . ARG A 1 130 ? -8.716 -14.239 9.125 1.00 71.38 130 ARG A N 1
ATOM 960 C CA . ARG A 1 130 ? -7.427 -13.602 9.438 1.00 71.38 130 ARG A CA 1
ATOM 961 C C . ARG A 1 130 ? -6.398 -14.028 8.386 1.00 71.38 130 ARG A C 1
ATOM 963 O O . ARG A 1 130 ? -6.494 -15.135 7.865 1.00 71.38 130 ARG A O 1
ATOM 970 N N . GLY A 1 131 ? -5.450 -13.151 8.055 1.00 77.69 131 GLY A N 1
ATOM 971 C CA . GLY A 1 131 ? -4.437 -13.467 7.048 1.00 77.69 131 GLY A CA 1
ATOM 972 C C . GLY A 1 131 ? -3.619 -14.709 7.455 1.00 77.69 131 GLY A C 1
ATOM 973 O O . GLY A 1 131 ? -3.245 -14.827 8.629 1.00 77.69 131 GLY A O 1
ATOM 974 N N . PRO A 1 132 ? -3.397 -15.672 6.539 1.00 78.06 132 PRO A N 1
ATOM 975 C CA . PRO A 1 132 ? -2.756 -16.947 6.855 1.00 78.06 132 PRO A CA 1
ATOM 976 C C . PRO A 1 132 ? -1.319 -16.777 7.358 1.00 78.06 132 PRO A C 1
ATOM 978 O O . PRO A 1 132 ? -0.900 -17.506 8.258 1.00 78.06 132 PRO A O 1
ATOM 981 N N . LEU A 1 133 ? -0.573 -15.797 6.833 1.00 80.12 133 LEU A N 1
ATOM 982 C CA . LEU A 1 133 ? 0.812 -15.558 7.242 1.00 80.12 133 LEU A CA 1
ATOM 983 C C . LEU A 1 133 ? 0.898 -14.917 8.632 1.00 80.12 133 LEU A C 1
ATOM 985 O O . LEU A 1 133 ? 1.742 -15.292 9.441 1.00 80.12 133 LEU A O 1
ATOM 989 N N . GLU A 1 134 ? -0.012 -14.002 8.952 1.00 81.94 134 GLU A N 1
ATOM 990 C CA . GLU A 1 134 ? -0.116 -13.399 10.281 1.00 81.94 134 GLU A CA 1
ATOM 991 C C . GLU A 1 134 ? -0.465 -14.450 11.338 1.00 81.94 134 GLU A C 1
ATOM 993 O O . GLU A 1 134 ? 0.089 -14.437 12.438 1.00 81.94 134 GLU A O 1
ATOM 998 N N . ALA A 1 135 ? -1.361 -15.385 11.004 1.00 81.25 135 ALA A N 1
ATOM 999 C CA . ALA A 1 135 ? -1.684 -16.509 11.876 1.00 81.25 135 ALA A CA 1
ATOM 1000 C C . ALA A 1 135 ? -0.468 -17.423 12.097 1.00 81.25 135 ALA A C 1
ATOM 1002 O O . ALA A 1 135 ? -0.235 -17.868 13.223 1.00 81.25 135 ALA A O 1
ATOM 1003 N N . LEU A 1 136 ? 0.328 -17.667 11.049 1.00 82.81 136 LEU A N 1
ATOM 1004 C CA . LEU A 1 136 ? 1.551 -18.461 11.140 1.00 82.81 136 LEU A CA 1
ATOM 1005 C C . LEU A 1 136 ? 2.582 -17.805 12.067 1.00 82.81 136 LEU A C 1
ATOM 1007 O O . LEU A 1 136 ? 3.067 -18.467 12.981 1.00 82.81 136 LEU A O 1
ATOM 1011 N N . VAL A 1 137 ? 2.861 -16.511 11.888 1.00 84.75 137 VAL A N 1
ATOM 1012 C CA . VAL A 1 137 ? 3.807 -15.770 12.741 1.00 84.75 137 VAL A CA 1
ATOM 1013 C C . VAL A 1 137 ? 3.357 -15.786 14.197 1.00 84.75 137 VAL A C 1
ATOM 1015 O O . VAL A 1 137 ? 4.152 -16.099 15.079 1.00 84.75 137 VAL A O 1
ATOM 1018 N N . ARG A 1 138 ? 2.073 -15.522 14.462 1.00 83.44 138 ARG A N 1
ATOM 1019 C CA . ARG A 1 138 ? 1.547 -15.523 15.833 1.00 83.44 138 ARG A CA 1
ATOM 1020 C C . ARG A 1 138 ? 1.696 -16.893 16.492 1.00 83.44 138 ARG A C 1
ATOM 1022 O O . ARG A 1 138 ? 2.156 -16.979 17.621 1.00 83.44 138 ARG A O 1
ATOM 1029 N N . ARG A 1 139 ? 1.432 -17.967 15.742 1.00 87.25 139 ARG A N 1
ATOM 1030 C CA . ARG A 1 139 ? 1.647 -19.346 16.201 1.00 87.25 139 ARG A CA 1
ATOM 1031 C C . ARG A 1 139 ? 3.116 -19.663 16.496 1.00 87.25 139 ARG A C 1
ATOM 1033 O O . ARG A 1 139 ? 3.375 -20.508 17.344 1.00 87.25 139 ARG A O 1
ATOM 1040 N N . MET A 1 140 ? 4.065 -19.068 15.776 1.00 87.25 140 MET A N 1
ATOM 1041 C CA . MET A 1 140 ? 5.497 -19.274 16.033 1.00 87.25 140 MET A CA 1
ATOM 1042 C C . MET A 1 140 ? 5.958 -18.518 17.280 1.00 87.25 140 MET A C 1
ATOM 1044 O O . MET A 1 140 ? 6.713 -19.074 18.073 1.00 87.25 140 MET A O 1
ATOM 1048 N N . ILE A 1 141 ? 5.460 -17.294 17.474 1.00 91.00 141 ILE A N 1
ATOM 1049 C CA . ILE A 1 141 ? 5.749 -16.485 18.664 1.00 91.00 141 ILE A CA 1
ATOM 1050 C C . ILE A 1 141 ? 5.178 -17.156 19.913 1.00 91.00 141 ILE A C 1
ATOM 1052 O O . ILE A 1 141 ? 5.899 -17.334 20.880 1.00 91.00 141 ILE A O 1
ATOM 1056 N N . ASP A 1 142 ? 3.929 -17.622 19.866 1.00 87.19 142 ASP A N 1
ATOM 1057 C CA . ASP A 1 142 ? 3.273 -18.273 21.009 1.00 87.19 142 ASP A CA 1
ATOM 1058 C C . ASP A 1 142 ? 3.919 -19.626 21.397 1.00 87.19 142 ASP A C 1
ATOM 1060 O O . ASP A 1 142 ? 3.549 -20.229 22.403 1.00 87.19 142 ASP A O 1
ATOM 1064 N N . ARG A 1 143 ? 4.846 -20.147 20.582 1.00 78.25 143 ARG A N 1
ATOM 1065 C CA . ARG A 1 143 ? 5.568 -21.410 20.815 1.00 78.25 143 ARG A CA 1
ATOM 1066 C C . ARG A 1 143 ? 6.991 -21.233 21.349 1.00 78.25 143 ARG A C 1
ATOM 1068 O O . ARG A 1 143 ? 7.623 -22.253 21.620 1.00 78.25 143 ARG A O 1
ATOM 1075 N N . THR A 1 144 ? 7.493 -20.004 21.435 1.00 64.75 144 THR A N 1
ATOM 1076 C CA . THR A 1 144 ? 8.854 -19.685 21.903 1.00 64.75 144 THR A CA 1
ATOM 1077 C C . THR A 1 144 ? 8.778 -19.054 23.283 1.00 64.75 144 THR A C 1
ATOM 1079 O O . THR A 1 144 ? 9.591 -19.449 24.143 1.00 64.75 144 THR A O 1
#

pLDDT: mean 80.54, std 11.01, range [51.22, 95.75]

=== Feature glossary ===
Annotated list of the representations used here:

Nearest PDB structures. The Foldseek neighbor list gives the closest experimentally determined structures in the PDB, ranked by structural alignment. TM-score near 1 means near-identical fold; near 0.3 means only rough topology match. This is how one finds what a novel AlphaFold prediction most resembles in the solved-structure universe.

Foldseek 3Di. Foldseek's 3Di representation compresses backbone geometry into a per-residue letter drawn from a learned twenty-state alphabet. It captures the tertiary interaction pattern around each residue — which residues are packed against it in space, regardless of where they are in sequence.

Radius of gyration, Cα contacts, bounding box. Radius of gyration (Rg) is the root-mean-square distance of Cα atoms from their centroid — a single number for overall size and compactness. A globular domain of N residues has Rg ≈ 2.2·N^0.38 Å; an extended or disordered chain has a much larger Rg. The Cα contact count is the number of residue pairs whose Cα atoms are within 8 Å and are more than four positions apart in sequence — a standard proxy for tertiary packing density. The bounding box is the smallest axis-aligned box enclosing all Cα atoms.

InterPro / GO / CATH / organism. The annotation block draws on four external resources. InterPro: which protein families and domains the sequence belongs to. GO: standardized terms for what the protein does, what process it participates in, and where in the cell it acts. CATH: which structural fold it has in the CATH hierarchy. Organism: the species of origin.

mmCIF coordinates. The mmCIF block holds the 3D Cartesian coordinates of each backbone atom (N, Cα, C, O) in ångströms. mmCIF is the PDB's canonical archive format — a tagged-loop text representation of the atomic model.

pLDDT. pLDDT is the predicted lDDT-Cα score: AlphaFold's confidence that the local environment of each residue (all inter-atomic distances within 15 Å) is correctly placed. It is a per-residue number between 0 and 100, with higher meaning more reliable.

Backbone torsions (φ/ψ). φ (phi) and ψ (psi) are the two rotatable backbone dihedrals per residue: φ is the C(i-1)–N–Cα–C torsion, ψ is the N–Cα–C–N(i+1) torsion, both in degrees on (−180°, 180°]. α-helical residues cluster near (−60°, −45°); β-strand residues near (−120°, +130°). A Ramachandran plot is simply a scatter of (φ, ψ) for every residue.

B-factor. For experimental (PDB) structures, the B-factor (temperature factor) quantifies the positional spread of each atom in the crystal — a combination of thermal vibration and static disorder — in units of Å². High B-factors mark flexible loops or poorly resolved regions; low B-factors mark the rigid, well-ordered core.

Secondary structure (3-state, P-SEA). SS3 is a coarse helix/strand/coil call (letters a/b/c) made by the P-SEA algorithm from inter-Cα distances and dihedrals. It is less detailed than DSSP but needs only Cα positions.

Predicted aligned error. Predicted aligned error is AlphaFold's pairwise confidence. Unlike pLDDT (per-residue), PAE is per-residue-pair and captures whether two parts of the structure are correctly placed relative to each other. Units are ångströms of expected positional error.

Solvent-accessible surface area. Solvent-accessible surface area (SASA) is the area in Å² traced out by the centre of a 1.4 Å probe sphere (a water molecule) rolled over the protein's van der Waals surface (Shrake–Rupley / Lee–Richards construction). Buried residues have near-zero SASA; fully exposed residues can exceed 200 Å². The total SASA scales roughly with the number of surface residues.

Secondary structure (8-state, DSSP). The SS8 string is DSSP's per-residue secondary-structure call. α-helix (H) means an i→i+4 H-bond ladder; β-strand (E) means the residue participates in a β-sheet; 3₁₀ (G) and π (I) are tighter and wider helices; T/S are turns/bends; '-' is loop.

Rendered structure images. Structure images are PyMOL renders from six orthogonal camera directions. Cartoon representation draws helices as coils and strands as arrows; sticks shows the backbone as bonds; surface shows the solvent-excluded envelope. Rainbow coloring maps sequence position to hue (blue→red, N→C); chain coloring assigns a distinct color per polypeptide.

Sequence. The amino-acid sequence is the protein's primary structure: the linear order of residues from the N-terminus to the C-terminus, written in one-letter code. Everything else here — the 3D coordinates, the secondary structure, the domain annotations — is ultimately a consequence of this string.

Contact-map, Ramachandran, and PAE plots. Three diagnostic plots accompany the record. The Cα contact map visualizes the tertiary structure as a 2D adjacency matrix (8 Å cutoff, sequence-local contacts suppressed). The Ramachandran plot shows the distribution of backbone (φ, ψ) torsions, with points in the α and β basins reflecting secondary structure content. The PAE plot shows AlphaFold's inter-residue confidence as a color matrix.